Protein AF-M6GH11-F1 (afdb_monomer)

Structure (mmCIF, N/CA/C/O backbone):
data_AF-M6GH11-F1
#
_entry.id   AF-M6GH11-F1
#
loop_
_atom_site.group_PDB
_atom_site.id
_atom_site.type_symbol
_atom_site.label_atom_id
_atom_site.label_alt_id
_atom_site.label_comp_id
_atom_site.label_asym_id
_atom_site.label_entity_id
_atom_site.label_seq_id
_atom_site.pdbx_PDB_ins_code
_atom_site.Cartn_x
_atom_site.Cartn_y
_atom_site.Cartn_z
_atom_site.occupancy
_atom_site.B_iso_or_equiv
_atom_site.auth_seq_id
_atom_site.auth_comp_id
_atom_site.auth_asym_id
_atom_site.auth_atom_id
_atom_site.pdbx_PDB_model_num
ATOM 1 N N . MET A 1 1 ? -19.367 14.844 43.760 1.00 61.91 1 MET A N 1
ATOM 2 C CA . MET A 1 1 ? -18.108 14.05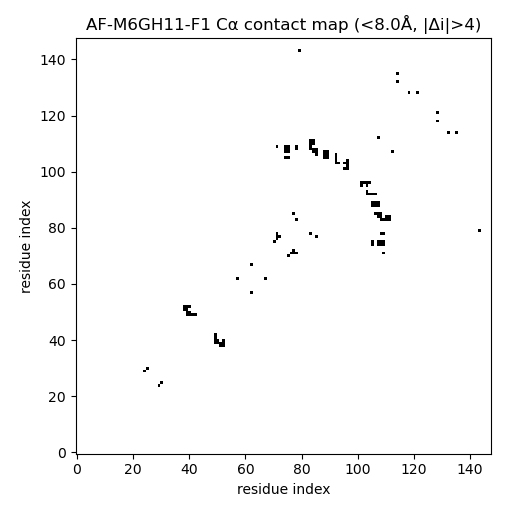0 43.793 1.00 61.91 1 MET A CA 1
ATOM 3 C C . MET A 1 1 ? -18.281 12.573 43.405 1.00 61.91 1 MET A C 1
ATOM 5 O O . MET A 1 1 ? -17.456 12.087 42.643 1.00 61.91 1 MET A O 1
ATOM 9 N N . LYS A 1 2 ? -19.330 11.855 43.856 1.00 74.31 2 LYS A N 1
ATOM 10 C CA . LYS A 1 2 ? -19.564 10.428 43.511 1.00 74.31 2 LYS A CA 1
ATOM 11 C C . LYS A 1 2 ? -19.744 10.148 42.006 1.00 74.31 2 LYS A C 1
ATOM 13 O O . LYS A 1 2 ? -19.116 9.233 41.495 1.00 74.31 2 LYS A O 1
ATOM 18 N N . GLN A 1 3 ? -20.511 10.983 41.301 1.00 75.62 3 GLN A N 1
ATOM 19 C CA . GLN A 1 3 ? -20.746 10.889 39.846 1.00 75.62 3 GLN A CA 1
ATOM 20 C C . GLN A 1 3 ? -19.437 10.908 39.029 1.00 75.62 3 GLN A C 1
ATOM 22 O O . GLN A 1 3 ? -19.212 10.051 38.184 1.00 75.62 3 GLN A O 1
ATOM 27 N N . LYS A 1 4 ? -18.514 11.829 39.354 1.00 81.50 4 LYS A N 1
ATOM 28 C CA . LYS A 1 4 ? -17.197 11.908 38.700 1.00 81.50 4 LYS A CA 1
ATOM 29 C C . LYS A 1 4 ? -16.352 10.656 38.967 1.00 81.50 4 LYS A C 1
ATOM 31 O O . LYS A 1 4 ? -15.756 10.126 38.041 1.00 81.50 4 LYS A O 1
ATOM 36 N N . LYS A 1 5 ? -16.342 10.140 40.205 1.00 80.69 5 LYS A N 1
ATOM 37 C CA . LYS A 1 5 ? -15.632 8.890 40.546 1.00 80.69 5 LYS A CA 1
ATOM 38 C C . LYS A 1 5 ? -16.179 7.684 39.776 1.00 80.69 5 LYS A C 1
ATOM 40 O O . LYS A 1 5 ? -15.387 6.869 39.322 1.00 80.69 5 LYS A O 1
ATOM 45 N N . LEU A 1 6 ? -17.500 7.599 39.605 1.00 86.38 6 LEU A N 1
ATOM 46 C CA . LEU A 1 6 ? -18.156 6.540 38.833 1.00 86.38 6 LEU A CA 1
ATOM 47 C C . LEU A 1 6 ? -17.822 6.624 37.334 1.00 86.38 6 LEU A C 1
ATOM 49 O O . LEU A 1 6 ? -17.580 5.607 36.694 1.00 86.38 6 LEU A O 1
ATOM 53 N N . PHE A 1 7 ? -17.750 7.839 36.787 1.00 90.75 7 PHE A N 1
ATOM 54 C CA . PHE A 1 7 ? -17.323 8.066 35.407 1.00 90.75 7 PHE A CA 1
ATOM 55 C C . PHE A 1 7 ? -15.868 7.629 35.181 1.00 90.75 7 PHE A C 1
ATOM 57 O O . PHE A 1 7 ? -15.588 6.877 34.251 1.00 90.75 7 PHE A O 1
ATOM 64 N N . TYR A 1 8 ? -14.946 8.016 36.070 1.00 90.31 8 TYR A N 1
ATOM 65 C CA . TYR A 1 8 ? -13.543 7.605 35.956 1.00 90.31 8 TYR A CA 1
ATOM 66 C C . TYR A 1 8 ? -13.367 6.090 36.066 1.00 90.31 8 TYR A C 1
ATOM 68 O O . TYR A 1 8 ? -12.615 5.523 35.281 1.00 90.31 8 TYR A O 1
ATOM 76 N N . THR A 1 9 ? -14.068 5.413 36.981 1.00 89.25 9 THR A N 1
ATOM 77 C CA . THR A 1 9 ? -13.979 3.948 37.091 1.00 89.25 9 THR A CA 1
ATOM 78 C C . THR A 1 9 ? -14.558 3.235 35.872 1.00 89.25 9 THR A C 1
ATOM 80 O O . THR A 1 9 ? -14.021 2.203 35.471 1.00 89.25 9 THR A O 1
ATOM 83 N N . PHE A 1 10 ? -15.601 3.785 35.246 1.00 93.38 10 PHE A N 1
ATOM 84 C CA . PHE A 1 10 ? -16.125 3.285 33.976 1.00 93.38 10 PHE A CA 1
ATOM 85 C C . PHE A 1 10 ? -15.111 3.445 32.833 1.00 93.38 10 PHE A C 1
ATOM 87 O O . PHE A 1 10 ? -14.793 2.463 32.163 1.00 93.38 10 PHE A O 1
ATOM 94 N N . CYS A 1 11 ? -14.531 4.638 32.660 1.00 92.88 11 CYS A N 1
ATOM 95 C CA . CYS A 1 11 ? -13.494 4.885 31.654 1.00 92.88 11 CYS A CA 1
ATOM 96 C C . CYS A 1 11 ? -12.278 3.970 31.841 1.00 92.88 11 CYS A C 1
ATOM 98 O O . CYS A 1 11 ? -11.754 3.438 30.867 1.00 92.88 11 CYS A O 1
ATOM 100 N N . LEU A 1 12 ? -11.858 3.743 33.089 1.00 93.50 12 LEU A N 1
ATOM 101 C CA . LEU A 1 12 ? -10.710 2.892 33.402 1.00 93.50 12 LEU A CA 1
ATOM 102 C C . LEU A 1 12 ? -10.982 1.421 33.059 1.00 93.50 12 LEU A C 1
ATOM 104 O O . LEU A 1 12 ? -10.124 0.758 32.485 1.00 93.50 12 LEU A O 1
ATOM 108 N N . LYS A 1 13 ? -12.194 0.923 33.342 1.00 92.88 13 LYS A N 1
ATOM 109 C CA . LYS A 1 13 ? -12.625 -0.426 32.941 1.00 92.88 13 LYS A CA 1
ATOM 110 C C . LYS A 1 13 ? -12.701 -0.576 31.424 1.00 92.88 13 LYS A C 1
ATOM 112 O O . LYS A 1 13 ? -12.244 -1.586 30.902 1.00 92.88 13 LYS A O 1
ATOM 117 N N . PHE A 1 14 ? -13.236 0.421 30.722 1.00 94.31 14 PHE A N 1
ATOM 118 C CA . PHE A 1 14 ? -13.302 0.406 29.261 1.00 94.31 14 PHE A CA 1
ATOM 119 C C . PHE A 1 14 ? -11.903 0.384 28.632 1.00 94.31 14 PHE A C 1
ATOM 121 O O . PHE A 1 14 ? -11.638 -0.422 27.745 1.00 94.31 14 PHE A O 1
ATOM 128 N N . LEU A 1 15 ? -10.984 1.207 29.146 1.00 94.12 15 LEU A N 1
ATOM 129 C CA . LEU A 1 15 ? -9.591 1.239 28.700 1.00 94.12 15 LEU A CA 1
ATOM 130 C C . LEU A 1 15 ? -8.882 -0.100 28.949 1.00 94.12 15 LEU A C 1
ATOM 132 O O . LEU A 1 15 ? -8.119 -0.561 28.105 1.00 94.12 15 LEU A O 1
ATOM 136 N N . LEU A 1 16 ? -9.175 -0.751 30.078 1.00 94.19 16 LEU A N 1
ATOM 137 C CA . LEU A 1 16 ? -8.619 -2.059 30.418 1.00 94.19 16 LEU A CA 1
ATOM 138 C C . LEU A 1 16 ? -9.156 -3.164 29.496 1.00 94.19 16 LEU A C 1
ATOM 140 O O . LEU A 1 16 ? -8.374 -3.966 28.998 1.00 94.19 16 LEU A O 1
ATOM 144 N N . ILE A 1 17 ? -10.460 -3.165 29.196 1.00 93.81 17 ILE A N 1
ATOM 145 C CA . ILE A 1 17 ? -11.072 -4.083 28.219 1.00 93.81 17 ILE A CA 1
ATOM 146 C C . ILE A 1 17 ? -10.474 -3.869 26.824 1.00 93.81 17 ILE A C 1
ATOM 148 O O . ILE A 1 17 ? -10.129 -4.838 26.151 1.00 93.81 17 ILE A O 1
ATOM 152 N N . PHE A 1 18 ? -10.303 -2.614 26.403 1.00 92.31 18 PHE A N 1
ATOM 153 C CA . PHE A 1 18 ? -9.661 -2.278 25.134 1.00 92.31 18 PHE A CA 1
ATOM 154 C C . PHE A 1 18 ? -8.224 -2.809 25.073 1.00 92.31 18 PHE A C 1
ATOM 156 O O . PHE A 1 18 ? -7.853 -3.460 24.099 1.00 92.31 18 PHE A O 1
ATOM 163 N N . PHE A 1 19 ? -7.434 -2.601 26.130 1.00 93.12 19 PHE A N 1
ATOM 164 C CA . PHE A 1 19 ? -6.055 -3.082 26.201 1.00 93.12 19 PHE A CA 1
ATOM 165 C C . PHE A 1 19 ? -5.974 -4.614 26.141 1.00 93.12 19 PHE A C 1
ATOM 167 O O . PHE A 1 19 ? -5.182 -5.156 25.375 1.00 93.12 19 PHE A O 1
ATOM 174 N N . VAL A 1 20 ? -6.845 -5.320 26.871 1.00 93.25 20 VAL A N 1
ATOM 175 C CA . VAL A 1 20 ? -6.957 -6.787 26.792 1.00 93.25 20 VAL A CA 1
ATOM 176 C C . VAL A 1 20 ? -7.335 -7.234 25.376 1.00 93.25 20 VAL A C 1
ATOM 178 O O . VAL A 1 20 ? -6.737 -8.173 24.858 1.00 93.25 20 VAL A O 1
ATOM 181 N N . GLY A 1 21 ? -8.262 -6.535 24.717 1.00 90.06 21 GLY A N 1
ATOM 182 C CA . GLY A 1 21 ? -8.629 -6.798 23.324 1.00 90.06 21 GLY A CA 1
ATOM 183 C C . GLY A 1 21 ? -7.455 -6.647 22.352 1.00 90.06 21 GLY A C 1
ATOM 184 O O . GLY A 1 21 ? -7.278 -7.495 21.481 1.00 90.06 21 GLY A O 1
ATOM 185 N N . VAL A 1 22 ? -6.612 -5.624 22.533 1.00 85.50 22 VAL A N 1
ATOM 186 C CA . VAL A 1 22 ? -5.385 -5.427 21.739 1.00 85.50 22 VAL A CA 1
ATOM 187 C C . VAL A 1 22 ? -4.386 -6.568 21.964 1.00 85.50 22 VAL A C 1
ATOM 189 O O . VAL A 1 22 ? -3.830 -7.083 20.999 1.00 85.50 22 VAL A O 1
ATOM 192 N N . LEU A 1 23 ? -4.190 -7.016 23.208 1.00 86.56 23 LEU A N 1
ATOM 193 C CA . LEU A 1 23 ? -3.285 -8.132 23.514 1.00 86.56 23 LEU A CA 1
ATOM 194 C C . LEU A 1 23 ? -3.768 -9.462 22.919 1.00 86.56 23 LEU A C 1
ATOM 196 O O . LEU A 1 23 ? -2.969 -10.215 22.364 1.00 86.56 23 LEU A O 1
ATOM 200 N N . ILE A 1 24 ? -5.075 -9.734 22.999 1.00 85.62 24 ILE A N 1
ATOM 201 C CA 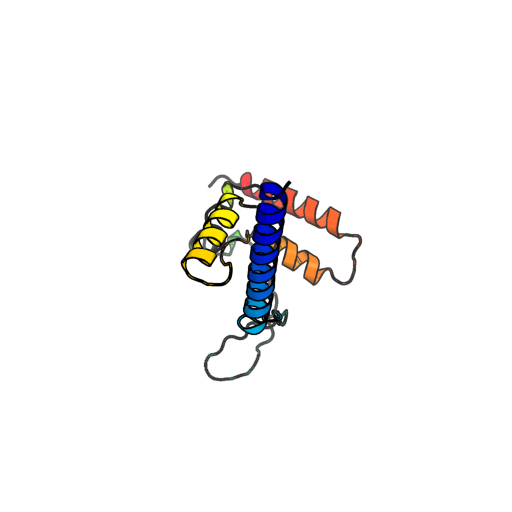. ILE A 1 24 ? -5.700 -10.900 22.362 1.00 85.62 24 ILE A CA 1
ATOM 202 C C . ILE A 1 24 ? -5.528 -10.805 20.843 1.00 85.62 24 ILE A C 1
ATOM 204 O O . ILE A 1 24 ? -5.124 -11.774 20.208 1.00 85.62 24 ILE A O 1
ATOM 208 N N . TYR A 1 25 ? -5.770 -9.636 20.250 1.00 82.31 25 TYR A N 1
ATOM 209 C CA . TYR A 1 25 ? -5.566 -9.432 18.820 1.00 82.31 25 TYR A CA 1
ATOM 210 C C . TYR A 1 25 ? -4.123 -9.744 18.398 1.00 82.31 25 TYR A C 1
ATOM 212 O O . TYR A 1 25 ? -3.929 -10.499 17.452 1.00 82.31 25 TYR A O 1
ATOM 220 N N . GLU A 1 26 ? -3.115 -9.261 19.126 1.00 76.50 26 GLU A N 1
ATOM 221 C CA . GLU A 1 26 ? -1.704 -9.567 18.841 1.00 76.50 26 GLU A CA 1
ATOM 222 C C . GLU A 1 26 ? -1.360 -11.062 19.006 1.00 76.50 26 GLU A C 1
ATOM 224 O O . GLU A 1 26 ? -0.543 -11.592 18.253 1.00 76.50 26 GLU A O 1
ATOM 229 N N . GLN A 1 27 ? -1.993 -11.779 19.945 1.00 73.50 27 GLN A N 1
ATOM 230 C CA . GLN A 1 27 ? -1.789 -13.226 20.128 1.00 73.50 27 GLN A CA 1
ATOM 231 C C . GLN A 1 27 ? -2.453 -14.087 19.045 1.00 73.50 27 GLN A C 1
ATOM 233 O O . GLN A 1 27 ? -1.868 -15.081 18.616 1.00 73.50 27 GLN A O 1
ATOM 238 N N . PHE A 1 28 ? -3.666 -13.735 18.610 1.00 71.94 28 PHE A N 1
ATOM 239 C CA . PHE A 1 28 ? -4.432 -14.503 17.617 1.00 71.94 28 PHE A CA 1
ATOM 240 C C . PHE A 1 28 ? -4.130 -14.091 16.173 1.00 71.94 28 PHE A C 1
ATOM 242 O O . PHE A 1 28 ? -4.224 -14.907 15.255 1.00 71.94 28 PHE A O 1
ATOM 249 N N . PHE A 1 29 ? -3.714 -12.844 15.968 1.00 66.69 29 PHE A N 1
ATOM 250 C CA . PHE A 1 29 ? -3.218 -12.311 14.706 1.00 66.69 29 PHE A CA 1
ATOM 251 C C . PHE A 1 29 ? -1.754 -11.903 14.872 1.00 66.69 29 PHE A C 1
ATOM 253 O O . PHE A 1 29 ? -1.437 -10.726 14.678 1.00 66.69 29 PHE A O 1
ATOM 260 N N . PRO A 1 30 ? -0.843 -12.847 15.198 1.00 57.47 30 PRO A N 1
ATOM 261 C CA . PRO A 1 30 ? 0.571 -12.530 15.288 1.00 57.47 30 PRO A CA 1
ATOM 262 C C . PRO A 1 30 ? 0.952 -11.884 13.969 1.00 57.47 30 PRO A C 1
ATOM 264 O O . PRO A 1 30 ? 0.723 -12.470 12.901 1.00 57.47 30 PRO A O 1
ATOM 267 N N . GLY A 1 31 ? 1.443 -10.644 14.036 1.00 52.53 31 GLY A N 1
ATOM 268 C CA . GLY A 1 31 ? 1.852 -9.896 12.864 1.00 52.53 31 GLY A CA 1
ATOM 269 C C . GLY A 1 31 ? 2.777 -10.787 12.058 1.00 52.53 31 GLY A C 1
ATOM 270 O O . GLY A 1 31 ? 3.926 -10.994 12.446 1.00 52.53 31 GLY A O 1
ATOM 271 N N . LYS A 1 32 ? 2.263 -11.388 10.972 1.00 45.59 32 LYS A N 1
ATOM 272 C CA . LYS A 1 32 ? 3.084 -12.197 10.078 1.00 45.59 32 LYS A CA 1
ATOM 273 C C . LYS A 1 32 ? 4.198 -11.255 9.667 1.00 45.59 32 LYS A C 1
ATOM 275 O O . LYS A 1 32 ? 3.923 -10.304 8.928 1.00 45.59 32 LYS A O 1
ATOM 280 N N . LYS A 1 33 ? 5.416 -11.482 10.183 1.00 41.28 33 LYS A N 1
ATOM 281 C CA . LYS A 1 33 ? 6.622 -10.874 9.634 1.00 41.28 33 LYS A CA 1
ATOM 282 C C . LYS A 1 33 ? 6.492 -11.157 8.159 1.00 41.28 33 LYS A C 1
ATOM 284 O O . LYS A 1 33 ? 6.452 -12.322 7.760 1.00 41.28 33 LYS A O 1
ATOM 289 N N . ILE A 1 34 ? 6.263 -10.109 7.378 1.00 40.16 34 ILE A N 1
ATOM 290 C CA . ILE A 1 34 ? 6.231 -10.272 5.944 1.00 40.16 34 ILE A CA 1
ATOM 291 C C . ILE A 1 34 ? 7.677 -10.623 5.636 1.00 40.16 34 ILE A C 1
ATOM 293 O O . ILE A 1 34 ? 8.541 -9.750 5.604 1.00 40.16 34 ILE A O 1
ATOM 297 N N . LEU A 1 35 ? 7.953 -11.919 5.513 1.00 36.59 35 LEU A N 1
ATOM 298 C CA . LEU A 1 35 ? 9.125 -12.416 4.830 1.00 36.59 35 LEU A CA 1
ATOM 299 C C . LEU A 1 35 ? 8.885 -12.032 3.372 1.00 36.59 35 LEU A C 1
ATOM 301 O O . LEU A 1 35 ? 8.492 -12.856 2.554 1.00 36.59 35 LEU A O 1
ATOM 305 N N . ILE A 1 36 ? 9.019 -10.739 3.058 1.00 42.22 36 ILE A N 1
ATOM 306 C CA . ILE A 1 36 ? 9.292 -10.329 1.692 1.00 42.22 36 ILE A CA 1
ATOM 307 C C . ILE A 1 36 ? 10.709 -10.840 1.492 1.00 42.22 36 ILE A C 1
ATOM 309 O O . ILE A 1 36 ? 11.682 -10.161 1.816 1.00 42.22 36 ILE A O 1
ATOM 313 N N . GLN A 1 37 ? 10.806 -12.106 1.096 1.00 42.97 37 GLN A N 1
ATOM 314 C CA . GLN A 1 37 ? 12.000 -12.636 0.486 1.00 42.97 37 GLN A CA 1
ATOM 315 C C . GLN A 1 37 ? 12.061 -11.946 -0.863 1.00 42.97 37 GLN A C 1
ATOM 317 O O . GLN A 1 37 ? 11.397 -12.330 -1.824 1.00 42.97 37 GLN A O 1
ATOM 322 N N . GLN A 1 38 ? 12.732 -10.804 -0.832 1.00 51.44 38 GLN A N 1
ATOM 323 C CA . GLN A 1 38 ? 12.926 -9.947 -1.978 1.00 51.44 38 GLN A CA 1
ATOM 324 C C . GLN A 1 38 ? 13.693 -10.791 -2.997 1.00 51.44 38 GLN A C 1
ATOM 326 O O . GLN A 1 38 ? 14.584 -11.554 -2.622 1.00 51.44 38 GLN A O 1
ATOM 331 N N . ASP A 1 39 ? 13.249 -10.726 -4.248 1.00 42.53 39 ASP A N 1
ATOM 332 C CA . ASP A 1 39 ? 13.924 -11.287 -5.425 1.00 42.53 39 ASP A CA 1
ATOM 333 C C . ASP A 1 39 ? 13.612 -12.750 -5.801 1.00 42.53 39 ASP A C 1
ATOM 335 O O . ASP A 1 39 ? 14.262 -13.298 -6.689 1.00 42.53 39 ASP A O 1
ATOM 339 N N . ARG A 1 40 ? 12.593 -13.407 -5.218 1.00 36.03 40 ARG A N 1
ATOM 340 C CA . ARG A 1 40 ? 12.103 -14.703 -5.745 1.00 36.03 40 ARG A CA 1
ATOM 341 C C . ARG A 1 40 ? 10.582 -14.748 -5.881 1.00 36.03 40 ARG A C 1
ATOM 343 O O . ARG A 1 40 ? 9.870 -14.842 -4.882 1.00 36.03 40 ARG A O 1
ATOM 350 N N . LEU A 1 41 ? 10.083 -14.762 -7.121 1.00 40.91 41 LEU A N 1
ATOM 351 C CA . LEU A 1 41 ? 8.731 -15.246 -7.415 1.00 40.91 41 LEU A CA 1
ATOM 352 C C . LEU A 1 41 ? 8.699 -16.735 -7.059 1.00 40.91 41 LEU A C 1
ATOM 354 O O . LEU A 1 41 ? 9.245 -17.575 -7.770 1.00 40.91 41 LEU A O 1
ATOM 358 N N . ILE A 1 42 ? 8.072 -17.073 -5.935 1.00 41.31 42 ILE A N 1
ATOM 359 C CA . ILE A 1 42 ? 7.708 -18.456 -5.637 1.00 41.31 42 ILE A CA 1
ATOM 360 C C . ILE A 1 42 ? 6.461 -18.760 -6.476 1.00 41.31 42 ILE A C 1
ATOM 362 O O . ILE A 1 42 ? 5.336 -18.698 -5.984 1.00 41.31 42 ILE A O 1
ATOM 366 N N . TYR A 1 43 ? 6.652 -19.031 -7.768 1.00 41.38 43 TYR A N 1
ATOM 367 C CA . TYR A 1 43 ? 5.644 -19.736 -8.553 1.00 41.38 43 TYR A CA 1
ATOM 368 C C . TYR A 1 43 ? 5.680 -21.193 -8.083 1.00 41.38 43 TYR A C 1
ATOM 370 O O . TYR A 1 43 ? 6.694 -21.869 -8.233 1.00 41.38 43 TYR A O 1
ATOM 378 N N . LEU A 1 44 ? 4.603 -21.668 -7.457 1.00 48.03 44 LEU A N 1
ATOM 379 C CA . LEU A 1 44 ? 4.424 -23.085 -7.139 1.00 48.03 44 LEU A CA 1
ATOM 380 C C . LEU A 1 44 ? 3.536 -23.732 -8.210 1.00 48.03 44 LEU A C 1
ATOM 382 O O . LEU A 1 44 ? 2.321 -23.778 -8.030 1.00 48.03 44 LEU A O 1
ATOM 386 N N . PRO A 1 45 ? 4.117 -24.314 -9.268 1.00 43.22 45 PRO A N 1
ATOM 387 C CA . PRO A 1 45 ? 3.611 -25.545 -9.830 1.00 43.22 45 PRO A CA 1
ATOM 388 C C . PRO A 1 45 ? 4.579 -26.656 -9.412 1.00 43.22 45 PRO A C 1
ATOM 390 O O . PRO A 1 45 ? 5.636 -26.833 -10.006 1.00 43.22 45 PRO A O 1
ATOM 393 N N . ASP A 1 46 ? 4.214 -27.356 -8.336 1.00 54.16 46 ASP A N 1
ATOM 394 C CA . ASP A 1 46 ? 4.686 -28.697 -7.943 1.00 54.16 46 ASP A CA 1
ATOM 395 C C . ASP A 1 46 ? 6.179 -28.891 -7.572 1.00 54.16 46 ASP A C 1
ATOM 397 O O . ASP A 1 46 ? 6.516 -29.713 -6.721 1.00 54.16 46 ASP A O 1
ATOM 401 N N . GLN A 1 47 ? 7.106 -28.085 -8.087 1.00 52.78 47 GLN A N 1
ATOM 402 C CA . GLN A 1 47 ? 8.534 -28.201 -7.800 1.00 52.78 47 GLN A CA 1
ATOM 403 C C . GLN A 1 47 ? 9.027 -26.953 -7.076 1.00 52.78 47 GLN A C 1
ATOM 405 O O . GLN A 1 47 ? 9.084 -25.867 -7.640 1.00 52.78 47 GLN A O 1
ATOM 410 N N . LYS A 1 48 ? 9.421 -27.116 -5.806 1.00 51.72 48 LYS A N 1
ATOM 411 C CA . LYS A 1 48 ? 10.021 -26.094 -4.923 1.00 51.72 48 LYS A CA 1
ATOM 412 C C . LYS A 1 48 ? 11.400 -25.597 -5.410 1.00 51.72 48 LYS A C 1
ATOM 414 O O . LYS A 1 48 ? 12.331 -25.471 -4.618 1.00 51.72 48 LYS A O 1
ATOM 419 N N . LYS A 1 49 ? 11.576 -25.355 -6.707 1.00 54.22 49 LYS A N 1
ATOM 420 C CA . LYS A 1 49 ? 12.782 -24.777 -7.292 1.00 54.22 49 LYS A CA 1
ATOM 421 C C . LYS A 1 49 ? 12.507 -23.309 -7.570 1.00 54.22 49 LYS A C 1
ATOM 423 O O . LYS A 1 49 ? 11.641 -22.967 -8.363 1.00 54.22 49 LYS A O 1
ATOM 428 N N . SER A 1 50 ? 13.236 -22.437 -6.885 1.00 53.88 50 SER A N 1
ATOM 429 C CA . SER A 1 50 ? 13.208 -21.015 -7.200 1.00 53.88 50 SER A CA 1
ATOM 430 C C . SER A 1 50 ? 13.974 -20.769 -8.495 1.00 53.88 50 SER A C 1
ATOM 432 O O . SER A 1 50 ? 15.162 -21.086 -8.551 1.00 53.88 50 SER A O 1
ATOM 434 N N . VAL A 1 51 ? 13.314 -20.195 -9.495 1.00 57.59 51 VAL A N 1
ATOM 435 C CA . VAL A 1 51 ? 13.962 -19.692 -10.711 1.00 57.59 51 VAL A CA 1
ATOM 436 C C . VAL A 1 51 ? 14.532 -18.301 -10.399 1.00 57.59 51 VAL A C 1
ATOM 438 O O . VAL A 1 51 ? 13.839 -17.511 -9.748 1.00 57.59 51 VAL A O 1
ATOM 441 N N . PRO A 1 52 ? 15.788 -17.997 -10.772 1.00 56.12 52 PRO A N 1
ATOM 442 C CA . PRO A 1 52 ? 16.300 -16.637 -10.679 1.00 56.12 52 PRO A CA 1
ATOM 443 C C . PRO A 1 52 ? 15.468 -15.718 -11.580 1.00 56.12 52 PRO A C 1
ATOM 445 O O . PRO A 1 52 ? 15.221 -16.033 -12.740 1.00 56.12 52 PRO A O 1
ATOM 448 N N . LEU A 1 53 ? 15.010 -14.597 -11.029 1.00 58.56 53 LEU A N 1
ATOM 449 C CA . LEU A 1 53 ? 14.385 -13.541 -11.816 1.00 58.56 53 LEU A CA 1
ATOM 450 C C . LEU A 1 53 ? 15.481 -12.747 -12.513 1.00 58.56 53 LEU A C 1
ATOM 452 O O . LEU A 1 53 ? 16.156 -11.937 -11.881 1.00 58.56 53 LEU A O 1
ATOM 456 N N . GLU A 1 54 ? 15.659 -12.989 -13.805 1.00 63.16 54 GLU A N 1
ATOM 457 C CA . GLU A 1 54 ? 16.418 -12.075 -14.647 1.00 63.16 54 GLU A CA 1
ATOM 458 C C . GLU A 1 54 ? 15.553 -10.835 -14.898 1.00 63.16 54 GLU A C 1
ATOM 460 O O . GLU A 1 54 ? 14.418 -10.923 -15.366 1.00 63.16 54 GLU A O 1
ATOM 465 N N . LEU A 1 55 ? 16.059 -9.673 -14.482 1.00 67.69 55 LEU A N 1
ATOM 466 C CA . LEU A 1 55 ? 15.401 -8.389 -14.697 1.00 67.69 55 LEU A CA 1
ATOM 467 C C . LEU A 1 55 ? 15.712 -7.918 -16.114 1.00 67.69 55 LEU A C 1
ATOM 469 O O . LEU A 1 55 ? 16.803 -7.412 -16.374 1.00 67.69 55 LEU A O 1
ATOM 473 N N . GLU A 1 56 ? 14.739 -8.055 -17.005 1.00 77.44 56 GLU A N 1
ATOM 474 C CA . GLU A 1 56 ? 14.781 -7.461 -18.335 1.00 77.44 56 GLU A CA 1
ATOM 475 C C . GLU A 1 56 ? 13.962 -6.166 -18.347 1.00 77.44 56 GLU A C 1
ATOM 477 O O . GLU A 1 56 ? 12.796 -6.135 -17.946 1.00 77.44 56 GLU A O 1
ATOM 482 N N . TRP A 1 57 ? 14.596 -5.072 -18.768 1.00 81.00 57 TRP A N 1
ATOM 483 C CA . TRP A 1 57 ? 13.914 -3.797 -18.954 1.00 81.00 57 TRP A CA 1
ATOM 484 C C . TRP A 1 57 ? 13.319 -3.755 -20.355 1.00 81.00 57 TRP A C 1
ATOM 486 O O . TRP A 1 57 ? 14.061 -3.733 -21.332 1.00 81.00 57 TRP A O 1
ATOM 496 N N . VAL A 1 58 ? 11.995 -3.689 -20.430 1.00 86.56 58 VAL A N 1
ATOM 497 C CA . VAL A 1 58 ? 11.244 -3.522 -21.679 1.00 86.56 58 VAL A CA 1
ATOM 498 C C . VAL A 1 58 ? 10.636 -2.126 -21.750 1.00 86.56 58 VAL A C 1
ATOM 500 O O . VAL A 1 58 ? 10.340 -1.503 -20.721 1.00 86.56 58 VAL A O 1
ATOM 503 N N . LEU A 1 59 ? 10.457 -1.610 -22.962 1.00 86.38 59 LEU A N 1
ATOM 504 C CA . LEU A 1 59 ? 9.766 -0.341 -23.164 1.00 86.38 59 LEU A CA 1
ATOM 505 C C . LEU A 1 59 ? 8.273 -0.5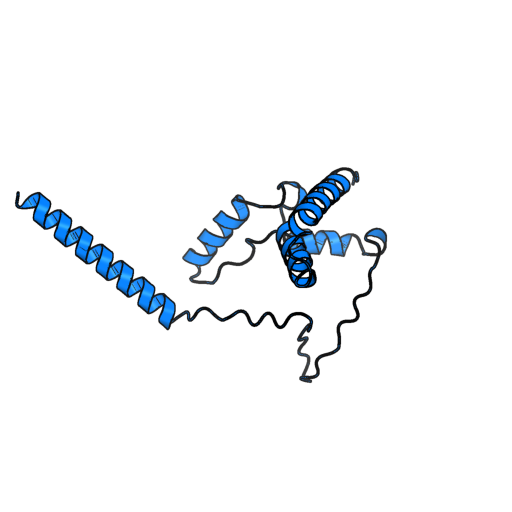18 -22.877 1.00 86.38 59 LEU A C 1
ATOM 507 O O . LEU A 1 59 ? 7.678 -1.542 -23.195 1.00 86.38 59 LEU A O 1
ATOM 511 N N . LEU A 1 60 ? 7.629 0.516 -22.329 1.00 86.62 60 LEU A N 1
ATOM 512 C CA . LEU A 1 60 ? 6.185 0.468 -22.063 1.00 86.62 60 LEU A CA 1
ATOM 513 C C . LEU A 1 60 ? 5.370 0.220 -23.347 1.00 86.62 60 LEU A C 1
ATOM 515 O O . LEU A 1 60 ? 4.330 -0.419 -23.287 1.00 86.62 60 LEU A O 1
ATOM 519 N N . SER A 1 61 ? 5.871 0.682 -24.498 1.00 90.62 61 SER A N 1
ATOM 520 C CA . SER A 1 61 ? 5.276 0.458 -25.823 1.00 90.62 61 SER A CA 1
ATOM 521 C C . SER A 1 61 ? 5.357 -0.989 -26.315 1.00 90.62 61 SER A C 1
ATOM 523 O O . SER A 1 61 ? 4.666 -1.339 -27.264 1.00 90.62 61 SER A O 1
ATOM 525 N N . GLU A 1 62 ? 6.221 -1.814 -25.721 1.00 92.44 62 GLU A N 1
ATOM 526 C CA . GLU A 1 62 ? 6.341 -3.243 -26.040 1.00 92.44 62 GLU A CA 1
ATOM 527 C C . GLU A 1 62 ? 5.354 -4.087 -25.221 1.00 92.44 62 GLU A C 1
ATOM 529 O O . GLU A 1 62 ? 5.147 -5.263 -25.516 1.00 92.44 62 GLU A O 1
ATOM 534 N N . ILE A 1 63 ? 4.726 -3.495 -24.198 1.00 91.06 63 ILE A N 1
ATOM 535 C CA . ILE A 1 63 ? 3.731 -4.158 -23.359 1.00 91.06 63 ILE A CA 1
ATOM 536 C C . ILE A 1 63 ? 2.349 -3.990 -24.008 1.00 91.06 63 ILE A C 1
ATOM 538 O O . ILE A 1 63 ? 1.956 -2.856 -24.287 1.00 91.06 63 ILE A O 1
ATOM 542 N N . PRO A 1 64 ? 1.579 -5.080 -24.202 1.00 95.62 64 PRO A N 1
ATOM 543 C CA . PRO A 1 64 ? 0.205 -4.991 -24.686 1.00 95.62 64 PRO A CA 1
ATOM 544 C C . PRO A 1 64 ? -0.636 -4.029 -23.839 1.00 95.62 64 PRO A C 1
ATOM 546 O O . PRO A 1 64 ? -0.611 -4.082 -22.604 1.00 95.62 64 PRO A O 1
ATOM 549 N N . GLU A 1 65 ? -1.403 -3.160 -24.492 1.00 92.44 65 GLU A N 1
ATOM 550 C CA . GLU A 1 65 ? -2.181 -2.120 -23.815 1.00 92.44 65 GLU A CA 1
ATOM 551 C C . GLU A 1 65 ? -3.205 -2.718 -22.838 1.00 92.44 65 GLU A C 1
ATOM 553 O O . GLU A 1 65 ? -3.403 -2.205 -21.733 1.00 92.44 65 GLU A O 1
ATOM 558 N N . GLU A 1 66 ? -3.780 -3.874 -23.175 1.00 94.44 66 GLU A N 1
ATOM 559 C CA . GLU A 1 66 ? -4.723 -4.591 -22.320 1.00 94.44 66 GLU A CA 1
ATOM 560 C C . GLU A 1 66 ? -4.090 -5.004 -20.989 1.00 94.44 66 GLU A C 1
A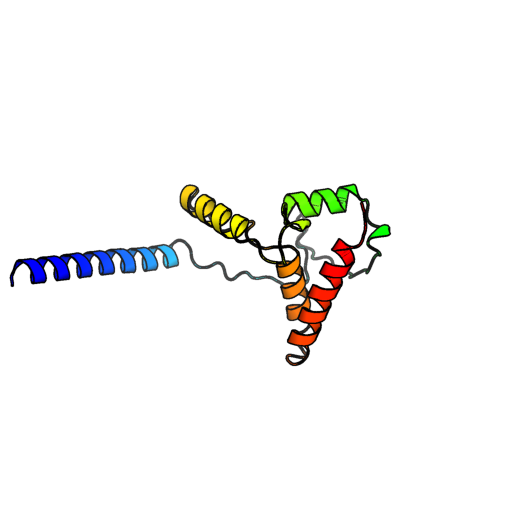TOM 562 O O . GLU A 1 66 ? -4.764 -5.031 -19.957 1.00 94.44 66 GLU A O 1
ATOM 567 N N . TRP A 1 67 ? -2.790 -5.307 -20.984 1.00 93.94 67 TRP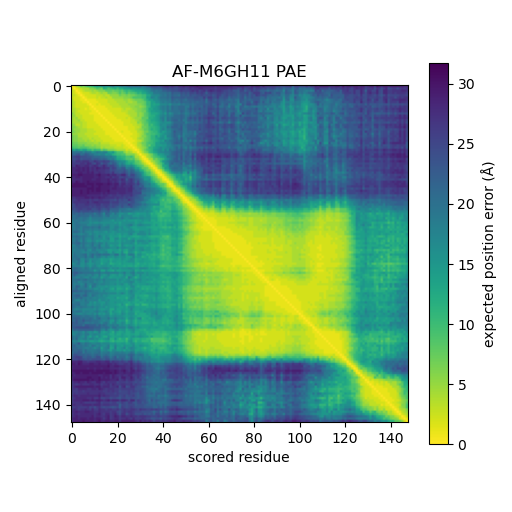 A N 1
ATOM 568 C CA . TRP A 1 67 ? -2.073 -5.700 -19.772 1.00 93.94 67 TRP A CA 1
ATOM 569 C C . TRP A 1 67 ? -1.832 -4.499 -18.868 1.00 93.94 67 TRP A C 1
ATOM 571 O O . TRP A 1 67 ? -1.989 -4.610 -17.649 1.00 93.94 67 TRP A O 1
ATOM 581 N N . ILE A 1 68 ? -1.506 -3.344 -19.453 1.00 92.06 68 ILE A N 1
ATOM 582 C CA . ILE A 1 68 ? -1.387 -2.079 -18.723 1.00 92.06 68 ILE A CA 1
ATOM 583 C C . ILE A 1 68 ? -2.740 -1.740 -18.095 1.00 92.06 68 ILE A C 1
ATOM 585 O O . ILE A 1 68 ? -2.822 -1.519 -16.884 1.00 92.06 68 ILE A O 1
ATOM 589 N N . PHE A 1 69 ? -3.811 -1.781 -18.890 1.00 92.50 69 PHE A N 1
ATOM 590 C CA . PHE A 1 69 ? -5.168 -1.505 -18.430 1.00 92.50 69 PHE A CA 1
ATOM 591 C C . PHE A 1 69 ? -5.596 -2.447 -17.299 1.00 92.50 69 PHE A C 1
ATOM 593 O O . PHE A 1 69 ? -6.041 -1.987 -16.247 1.00 92.50 69 PHE A O 1
ATOM 600 N N . TYR A 1 70 ? -5.425 -3.760 -17.474 1.00 95.06 70 TYR A N 1
ATOM 601 C CA . TYR A 1 70 ? -5.790 -4.747 -16.460 1.00 95.06 70 TYR A CA 1
ATOM 602 C C . TYR A 1 70 ? -4.996 -4.550 -15.166 1.00 95.06 70 TYR A C 1
ATOM 604 O O . TYR A 1 70 ? -5.572 -4.562 -14.078 1.00 95.06 70 TYR A O 1
ATOM 612 N N . THR A 1 71 ? -3.691 -4.295 -15.277 1.00 92.56 71 THR A N 1
ATOM 613 C CA . THR A 1 71 ? -2.824 -4.041 -14.120 1.00 92.56 71 THR A CA 1
ATOM 614 C C . THR A 1 71 ? -3.289 -2.813 -13.348 1.00 92.56 71 THR A C 1
ATOM 616 O O . THR A 1 71 ? -3.472 -2.891 -12.135 1.00 92.56 71 THR A O 1
ATOM 619 N N . VAL A 1 72 ? -3.547 -1.697 -14.039 1.00 92.88 72 VAL A N 1
ATOM 620 C CA . VAL A 1 72 ? -4.074 -0.480 -13.409 1.00 92.88 72 VAL A CA 1
ATOM 621 C C . VAL A 1 72 ? -5.421 -0.764 -12.746 1.00 92.88 72 VAL A C 1
ATOM 623 O O . VAL A 1 72 ? -5.613 -0.414 -11.590 1.00 92.88 72 VAL A O 1
ATOM 626 N N . GLN A 1 73 ? -6.338 -1.462 -13.411 1.00 92.19 73 GLN A N 1
ATOM 627 C CA . GLN A 1 73 ? -7.667 -1.737 -12.858 1.00 92.19 73 GLN A CA 1
ATOM 628 C C . GLN A 1 73 ? -7.652 -2.635 -11.616 1.00 92.19 73 GLN A C 1
ATOM 630 O O . GLN A 1 73 ? -8.478 -2.440 -10.720 1.00 92.19 73 GLN A O 1
ATOM 635 N N . VAL A 1 74 ? -6.743 -3.612 -11.559 1.00 91.19 74 VAL A N 1
ATOM 636 C CA . VAL A 1 74 ? -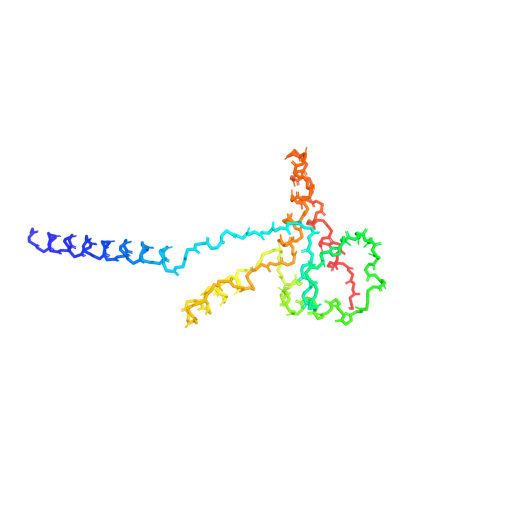6.641 -4.568 -10.448 1.00 91.19 74 VAL A CA 1
ATOM 637 C C . VAL A 1 74 ? -5.854 -3.996 -9.271 1.00 91.19 74 VAL A C 1
ATOM 639 O O . VAL A 1 74 ? -6.288 -4.141 -8.128 1.00 91.19 74 VAL A O 1
ATOM 642 N N . GLU A 1 75 ? -4.717 -3.352 -9.531 1.00 90.31 75 GLU A N 1
ATOM 643 C CA . GLU A 1 75 ? -3.817 -2.875 -8.475 1.00 90.31 75 GLU A CA 1
ATOM 644 C C . GLU A 1 75 ? -4.168 -1.467 -7.988 1.00 90.31 75 GLU A C 1
ATOM 646 O O . GLU A 1 75 ? -4.019 -1.170 -6.803 1.00 90.31 75 GLU A O 1
ATOM 651 N N . ASP A 1 76 ? -4.620 -0.586 -8.883 1.00 93.50 76 ASP A N 1
ATOM 652 C CA . ASP A 1 76 ? -4.790 0.836 -8.593 1.00 93.50 76 ASP A CA 1
ATOM 653 C C . ASP A 1 76 ? -5.812 1.502 -9.530 1.00 93.50 76 ASP A C 1
ATOM 655 O O . ASP A 1 76 ? -5.486 2.326 -10.387 1.00 93.50 76 ASP A O 1
ATOM 659 N N . LYS A 1 77 ? -7.093 1.146 -9.366 1.00 91.44 77 LYS A N 1
ATOM 660 C CA . LYS A 1 77 ? -8.210 1.595 -10.225 1.00 91.44 77 LYS A CA 1
ATOM 661 C C . LYS A 1 77 ? -8.288 3.118 -10.410 1.00 91.44 77 LYS A C 1
ATOM 663 O O . LYS A 1 77 ? -8.891 3.614 -11.358 1.00 91.44 77 LYS A O 1
ATOM 668 N N . ARG A 1 78 ? -7.735 3.885 -9.469 1.00 90.06 78 ARG A N 1
ATOM 669 C CA . ARG A 1 78 ? -7.762 5.350 -9.467 1.00 90.06 78 ARG A CA 1
ATOM 670 C C . ARG A 1 78 ? -6.419 5.980 -9.816 1.00 90.06 78 ARG A C 1
ATOM 672 O O . ARG A 1 78 ? -6.286 7.192 -9.630 1.00 90.06 78 ARG A O 1
ATOM 679 N N . PHE A 1 79 ? -5.484 5.216 -10.375 1.00 91.88 79 PHE A N 1
ATOM 680 C CA . PHE A 1 79 ? -4.113 5.627 -10.678 1.00 91.88 79 PHE A CA 1
ATOM 681 C C . PHE A 1 79 ? -3.982 7.016 -11.321 1.00 91.88 79 PHE A C 1
ATOM 683 O O . PHE A 1 79 ? -3.150 7.825 -10.893 1.00 91.88 79 PHE A O 1
ATOM 690 N N . TYR A 1 80 ? -4.823 7.303 -12.320 1.00 90.50 80 TYR A N 1
ATOM 691 C CA . TYR A 1 80 ? -4.820 8.564 -13.074 1.00 90.50 80 TYR A CA 1
ATOM 692 C C . TYR A 1 80 ? -5.516 9.729 -12.355 1.00 90.50 80 TYR A C 1
ATOM 694 O O . TYR A 1 80 ? -5.352 10.880 -12.735 1.00 90.50 80 TYR A O 1
ATOM 702 N N . SER A 1 81 ? -6.293 9.452 -11.307 1.00 90.38 81 SER A N 1
ATOM 703 C CA . SER A 1 81 ? -7.028 10.475 -10.548 1.00 90.38 81 SER A CA 1
ATOM 704 C C . SER A 1 81 ? -6.287 10.958 -9.302 1.00 90.38 81 SER A C 1
ATOM 706 O O . SER A 1 81 ? -6.560 12.049 -8.801 1.00 90.38 81 SER A O 1
ATOM 708 N N . HIS A 1 82 ? -5.353 10.158 -8.774 1.00 89.31 82 HIS A N 1
ATOM 709 C CA . HIS A 1 82 ? -4.681 10.457 -7.515 1.00 89.31 82 HIS A CA 1
ATOM 710 C C . HIS A 1 82 ? -3.197 10.809 -7.699 1.00 89.31 82 HIS A C 1
ATOM 712 O O . HIS A 1 82 ? -2.477 10.288 -8.551 1.00 89.31 82 HIS A O 1
ATOM 718 N N . ARG A 1 83 ? -2.672 11.639 -6.794 1.00 87.81 83 ARG A N 1
ATOM 719 C CA . ARG A 1 83 ? -1.293 12.166 -6.843 1.00 87.81 83 ARG A CA 1
ATOM 720 C C . ARG A 1 83 ? -0.267 11.233 -6.188 1.00 87.81 83 ARG A C 1
ATOM 722 O O . ARG A 1 83 ? 0.595 11.655 -5.429 1.00 87.81 83 ARG A O 1
ATOM 729 N N . GLY A 1 84 ? -0.404 9.933 -6.439 1.00 83.44 84 GLY A N 1
ATOM 730 C CA . GLY A 1 84 ? 0.430 8.881 -5.841 1.00 83.44 84 GLY A CA 1
ATOM 731 C C . GLY A 1 84 ? -0.042 8.305 -4.496 1.00 83.44 84 GLY A C 1
ATOM 732 O O . GLY A 1 84 ? 0.509 7.301 -4.063 1.00 83.44 84 GLY A O 1
ATOM 733 N N . TYR A 1 85 ? -1.081 8.850 -3.861 1.00 86.19 85 TYR A N 1
ATOM 734 C CA . TYR A 1 85 ? -1.762 8.236 -2.711 1.00 86.19 85 TYR A CA 1
ATOM 735 C C . TYR A 1 85 ? -3.279 8.380 -2.859 1.00 86.19 85 TYR A C 1
ATOM 737 O O . TYR A 1 85 ? -3.749 9.416 -3.324 1.00 86.19 85 TYR A O 1
ATOM 745 N N . SER A 1 86 ? -4.043 7.367 -2.446 1.00 89.19 86 SER A N 1
ATOM 746 C CA . SER A 1 86 ? -5.502 7.344 -2.589 1.00 89.19 86 SER A CA 1
ATOM 747 C C . SER A 1 86 ? -6.184 7.229 -1.228 1.00 89.19 86 SER A C 1
ATOM 749 O O . SER A 1 86 ? -6.291 6.150 -0.646 1.00 89.19 86 SER A O 1
ATOM 751 N N . ILE A 1 87 ? -6.673 8.362 -0.714 1.00 89.50 87 ILE A N 1
ATOM 752 C CA . ILE A 1 87 ? -7.400 8.416 0.566 1.00 89.50 87 ILE A CA 1
ATOM 753 C C . ILE A 1 87 ? -8.655 7.539 0.483 1.00 89.50 87 ILE A C 1
ATOM 755 O O . ILE A 1 87 ? -8.920 6.742 1.375 1.00 89.50 87 ILE A O 1
ATOM 759 N N . SER A 1 88 ? -9.390 7.613 -0.626 1.00 89.94 88 SER A N 1
ATOM 760 C CA . SER A 1 88 ? -10.598 6.809 -0.813 1.00 89.94 88 SER A CA 1
ATOM 761 C C . SER A 1 88 ? -10.315 5.293 -0.786 1.00 89.94 88 SER A C 1
ATOM 763 O O . SER A 1 88 ? -11.121 4.554 -0.218 1.00 89.94 88 SER A O 1
ATOM 765 N N . ASP A 1 89 ? -9.158 4.817 -1.281 1.00 89.00 89 ASP A N 1
ATOM 766 C CA . ASP A 1 89 ? -8.812 3.382 -1.236 1.00 89.00 89 ASP A CA 1
ATOM 767 C C . ASP A 1 89 ? -8.394 2.964 0.167 1.00 89.00 89 ASP A C 1
ATOM 769 O O . ASP A 1 89 ? -8.785 1.899 0.642 1.00 89.00 89 ASP A O 1
ATOM 773 N N . ILE A 1 90 ? -7.673 3.828 0.882 1.00 89.25 90 ILE A N 1
ATOM 774 C CA . ILE A 1 90 ? -7.323 3.604 2.288 1.00 89.25 90 ILE A CA 1
ATOM 775 C C . ILE A 1 90 ? -8.593 3.480 3.137 1.00 89.25 90 ILE A C 1
ATOM 777 O O . ILE A 1 90 ? -8.748 2.511 3.874 1.00 89.25 90 ILE A O 1
ATOM 781 N N . HIS A 1 91 ? -9.541 4.408 3.000 1.00 92.50 91 HIS A N 1
ATOM 782 C CA . HIS A 1 91 ? -10.796 4.358 3.751 1.00 92.50 91 HIS A CA 1
ATOM 783 C C . HIS A 1 91 ? -11.634 3.123 3.394 1.00 92.50 91 HIS A C 1
ATOM 785 O O . HIS A 1 91 ? -12.083 2.402 4.285 1.00 92.50 91 HIS A O 1
ATOM 791 N N . SER A 1 92 ? -11.810 2.837 2.103 1.00 89.44 92 SER A N 1
ATOM 792 C CA . SER A 1 92 ? -12.623 1.701 1.648 1.00 89.44 92 SER A CA 1
ATOM 793 C C . SER A 1 92 ? -12.010 0.359 2.059 1.00 89.44 92 SER A C 1
ATOM 795 O O . SER A 1 92 ? -12.712 -0.548 2.515 1.00 89.44 92 SER A O 1
ATOM 797 N N . SER A 1 93 ? -10.684 0.234 1.960 1.00 89.50 93 SER A N 1
ATOM 798 C CA . SER A 1 93 ? -9.966 -0.968 2.385 1.00 89.50 93 SER A CA 1
ATOM 799 C C . SER A 1 93 ? -10.035 -1.164 3.897 1.00 89.50 93 SER A C 1
ATOM 801 O O . SER A 1 93 ? -10.296 -2.289 4.324 1.00 89.50 93 SER A O 1
ATOM 803 N N . LEU A 1 94 ? -9.902 -0.103 4.702 1.00 90.31 94 LEU A N 1
ATOM 804 C CA . LEU A 1 94 ? -10.084 -0.146 6.157 1.00 90.31 94 LEU A CA 1
ATOM 805 C C . LEU A 1 94 ? -11.483 -0.634 6.534 1.00 90.31 94 LEU A C 1
ATOM 807 O O . LEU A 1 94 ? -11.602 -1.597 7.291 1.00 90.31 94 LEU A O 1
ATOM 811 N N . ILE A 1 95 ? -12.529 -0.037 5.955 1.00 92.19 95 ILE A N 1
ATOM 812 C CA . ILE A 1 95 ? -13.921 -0.434 6.211 1.00 92.19 95 ILE A CA 1
ATOM 813 C C . ILE A 1 95 ? -14.119 -1.911 5.865 1.00 92.19 95 ILE A C 1
ATOM 815 O O . ILE A 1 95 ? -14.597 -2.680 6.696 1.00 92.19 95 ILE A O 1
ATOM 819 N N . SER A 1 96 ? -13.689 -2.343 4.676 1.00 87.62 96 SER A N 1
ATOM 820 C CA . SER A 1 96 ? -13.835 -3.747 4.274 1.00 87.62 96 SER A CA 1
ATOM 821 C C . SER A 1 96 ? -13.042 -4.700 5.177 1.00 87.62 96 SER A C 1
ATOM 823 O O . SER A 1 96 ? -13.477 -5.811 5.453 1.00 87.62 96 SER A O 1
ATOM 825 N N . SER A 1 97 ? -11.881 -4.278 5.670 1.00 86.81 97 SER A N 1
ATOM 826 C CA . SER A 1 97 ? -11.036 -5.095 6.544 1.00 86.81 97 SER A CA 1
ATOM 827 C C . SER A 1 97 ? -11.698 -5.341 7.890 1.00 86.81 97 SER A C 1
ATOM 829 O O . SER A 1 97 ? -11.693 -6.471 8.372 1.00 86.81 97 SER A O 1
ATOM 831 N N . VAL A 1 98 ? -12.321 -4.303 8.450 1.00 89.88 98 VAL A N 1
ATOM 832 C CA . VAL A 1 98 ? -13.079 -4.389 9.700 1.00 89.88 98 VAL A CA 1
ATOM 833 C C . VAL A 1 98 ? -14.337 -5.235 9.511 1.00 89.88 98 VAL A C 1
ATOM 835 O O . VAL A 1 98 ? -14.557 -6.161 10.283 1.00 89.88 98 VAL A O 1
ATOM 838 N N . LEU A 1 99 ? -15.124 -4.976 8.461 1.00 90.56 99 LEU A N 1
ATOM 839 C CA . LEU A 1 99 ? -16.371 -5.707 8.200 1.00 90.56 99 LEU A CA 1
ATOM 840 C C . LEU A 1 99 ? -16.147 -7.205 7.963 1.00 90.56 99 LEU A C 1
ATOM 842 O O . LEU A 1 99 ? -16.942 -8.025 8.410 1.00 90.56 99 LEU A O 1
ATOM 846 N N . PHE A 1 100 ? -15.069 -7.566 7.266 1.00 87.19 100 PHE A N 1
ATOM 847 C CA . PHE A 1 100 ? -14.761 -8.955 6.920 1.00 87.19 100 PHE A CA 1
ATOM 848 C C . PHE A 1 100 ? -13.704 -9.591 7.835 1.00 87.19 100 PHE A C 1
ATOM 850 O O . PHE A 1 100 ? -13.194 -10.658 7.496 1.00 87.19 100 PHE A O 1
ATOM 857 N N . PHE A 1 101 ? -13.339 -8.940 8.949 1.00 83.94 101 PHE A N 1
ATOM 858 C CA . PHE A 1 101 ? -12.312 -9.396 9.900 1.00 83.94 101 PHE A CA 1
ATOM 859 C C . PHE A 1 101 ? -11.031 -9.910 9.219 1.00 83.94 101 PHE A C 1
ATOM 861 O O . PHE A 1 101 ? -10.485 -10.963 9.551 1.00 83.94 101 PHE A O 1
ATOM 868 N N . ARG A 1 102 ? -10.552 -9.166 8.219 1.00 80.19 102 ARG A N 1
ATOM 869 C CA . ARG A 1 102 ? -9.407 -9.543 7.381 1.00 80.19 102 A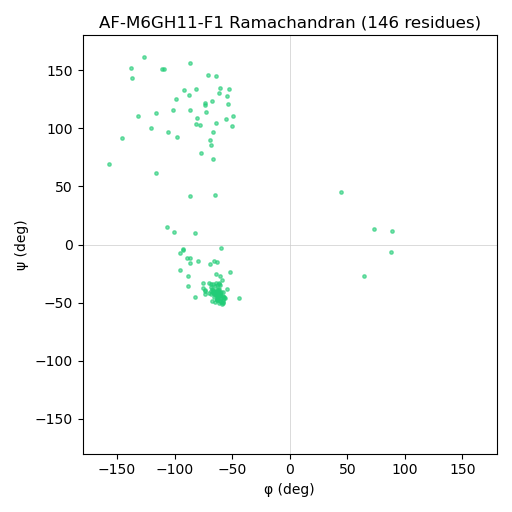RG A CA 1
ATOM 870 C C . ARG A 1 102 ? -8.356 -8.444 7.355 1.00 80.19 102 ARG A C 1
ATOM 872 O O . ARG A 1 102 ? -8.632 -7.286 7.637 1.00 80.19 102 ARG A O 1
ATOM 879 N N . LYS A 1 103 ? -7.134 -8.804 6.962 1.00 79.00 103 LYS A N 1
ATOM 880 C CA . LYS A 1 103 ? -6.041 -7.838 6.790 1.00 79.00 103 LYS A CA 1
ATOM 881 C C . LYS A 1 103 ? -6.359 -6.839 5.670 1.00 79.00 103 LYS A C 1
ATOM 883 O O . LYS A 1 103 ? -6.894 -7.234 4.634 1.00 79.00 103 LYS A O 1
ATOM 888 N N . ILE A 1 104 ? -5.919 -5.592 5.853 1.00 79.38 104 ILE A N 1
ATOM 889 C CA . ILE A 1 104 ? -5.970 -4.538 4.832 1.00 79.38 104 ILE A CA 1
ATOM 890 C C . ILE A 1 104 ? -5.278 -4.999 3.548 1.00 79.38 104 ILE A C 1
ATOM 892 O O . ILE A 1 104 ? -4.131 -5.454 3.566 1.00 79.38 104 ILE A O 1
ATOM 896 N N . ARG A 1 105 ? -6.003 -4.875 2.434 1.00 79.62 105 ARG A N 1
ATOM 897 C CA . ARG A 1 105 ? -5.550 -5.132 1.063 1.00 79.62 105 ARG A CA 1
ATOM 898 C C . ARG A 1 105 ? -6.079 -4.034 0.140 1.00 79.62 105 ARG A C 1
ATOM 900 O O . ARG A 1 105 ? -7.123 -3.460 0.429 1.00 79.62 105 ARG A O 1
ATOM 907 N N . GLY A 1 106 ? -5.359 -3.758 -0.948 1.00 80.88 106 GLY A N 1
ATOM 908 C CA . GLY A 1 106 ? -5.778 -2.789 -1.972 1.00 80.88 106 GLY A CA 1
ATOM 909 C C . GLY A 1 106 ? -5.674 -1.314 -1.565 1.00 80.88 106 GLY A C 1
ATOM 910 O O . GLY A 1 106 ? -6.234 -0.461 -2.234 1.00 80.88 106 GLY A O 1
ATOM 911 N N . ALA A 1 107 ? -4.986 -0.996 -0.461 1.00 86.12 107 ALA A N 1
ATOM 912 C CA . ALA A 1 107 ? -4.766 0.390 -0.028 1.00 86.12 107 ALA A CA 1
ATOM 913 C C . ALA A 1 107 ? -3.531 1.047 -0.676 1.00 86.12 107 ALA A C 1
ATOM 915 O O . ALA A 1 107 ? -3.351 2.258 -0.568 1.00 86.12 107 ALA A O 1
ATOM 916 N N . SER A 1 108 ? -2.634 0.245 -1.260 1.00 89.38 108 SER A N 1
ATOM 917 C CA . SER A 1 108 ? -1.356 0.709 -1.806 1.00 89.38 108 SER A CA 1
ATOM 918 C C . SER A 1 108 ? -1.483 1.064 -3.279 1.00 89.38 108 SER A C 1
ATOM 920 O O . SER A 1 108 ? -1.992 0.265 -4.051 1.00 89.38 108 SER A O 1
ATOM 922 N N . THR A 1 109 ? -0.951 2.218 -3.667 1.00 93.38 109 THR A N 1
ATOM 923 C CA . THR A 1 109 ? -0.956 2.686 -5.062 1.00 93.38 109 THR A CA 1
ATOM 924 C C . THR A 1 109 ? 0.248 2.153 -5.835 1.00 93.38 109 THR A C 1
ATOM 926 O O . THR A 1 109 ?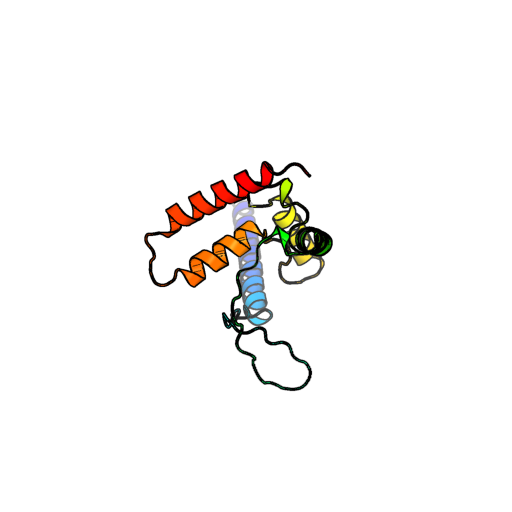 1.305 1.905 -5.244 1.00 93.38 109 THR A O 1
ATOM 929 N N . ILE A 1 110 ? 0.160 2.066 -7.165 1.00 91.88 110 ILE A N 1
ATOM 930 C CA . ILE A 1 110 ? 1.303 1.701 -8.027 1.00 91.88 110 ILE A CA 1
ATOM 931 C C . ILE A 1 110 ? 2.494 2.633 -7.755 1.00 91.88 110 ILE A C 1
ATOM 933 O O . ILE A 1 110 ? 3.635 2.186 -7.670 1.00 91.88 110 ILE A O 1
ATOM 937 N N . THR A 1 111 ? 2.244 3.926 -7.516 1.00 89.75 111 THR A N 1
ATOM 938 C CA . THR A 1 111 ? 3.298 4.897 -7.174 1.00 89.75 111 THR A CA 1
ATOM 939 C C . THR A 1 111 ? 4.002 4.559 -5.855 1.00 89.75 111 THR A C 1
ATOM 941 O O . THR A 1 111 ? 5.227 4.648 -5.777 1.00 89.75 111 THR A O 1
ATOM 944 N N . GLN A 1 112 ? 3.267 4.141 -4.820 1.00 86.50 112 GLN A N 1
ATOM 945 C CA . GLN A 1 112 ? 3.855 3.701 -3.550 1.00 86.50 112 GLN A CA 1
ATOM 946 C C . GLN A 1 112 ? 4.619 2.385 -3.704 1.00 86.50 112 GLN A C 1
ATOM 948 O O . GLN A 1 112 ? 5.692 2.228 -3.120 1.00 86.50 112 GLN A O 1
ATOM 953 N N . GLN A 1 113 ? 4.083 1.448 -4.488 1.00 86.94 113 GLN A N 1
ATOM 954 C CA . GLN A 1 113 ? 4.736 0.171 -4.768 1.00 86.94 113 GLN A CA 1
ATOM 955 C C . GLN A 1 113 ? 6.060 0.383 -5.519 1.00 86.94 113 GLN A C 1
ATOM 957 O O . GLN A 1 113 ? 7.086 -0.177 -5.123 1.00 86.94 113 GLN A O 1
ATOM 962 N N . LEU A 1 114 ? 6.068 1.264 -6.521 1.00 85.88 114 LEU A N 1
ATOM 963 C CA . LEU A 1 114 ? 7.262 1.670 -7.258 1.00 85.88 114 LEU A CA 1
ATOM 964 C C . LEU A 1 114 ? 8.274 2.378 -6.350 1.00 85.88 114 LEU A C 1
ATOM 966 O O . LEU A 1 114 ? 9.444 2.004 -6.327 1.00 85.88 114 LEU A O 1
ATOM 970 N N . ALA A 1 115 ? 7.829 3.348 -5.545 1.00 81.75 115 ALA A N 1
ATOM 971 C CA . ALA A 1 115 ? 8.694 4.043 -4.595 1.00 81.75 115 ALA A CA 1
ATOM 972 C C . ALA A 1 115 ? 9.348 3.061 -3.615 1.00 81.75 115 ALA A C 1
ATOM 974 O O . ALA A 1 115 ? 10.563 3.084 -3.442 1.00 81.75 115 ALA A O 1
ATOM 975 N N . ARG A 1 116 ? 8.571 2.144 -3.022 1.00 79.50 116 ARG A N 1
ATOM 976 C CA . ARG A 1 116 ? 9.087 1.102 -2.122 1.00 79.50 116 ARG A CA 1
ATOM 977 C C . ARG A 1 116 ? 10.144 0.240 -2.804 1.00 79.50 116 ARG A C 1
ATOM 979 O O . ARG A 1 116 ? 11.177 -0.015 -2.197 1.00 79.50 116 ARG A O 1
ATOM 986 N N . THR A 1 117 ? 9.892 -0.182 -4.039 1.00 76.75 117 THR A N 1
ATOM 987 C CA . THR A 1 117 ? 10.822 -1.014 -4.815 1.00 76.75 117 THR A CA 1
ATOM 988 C C . THR A 1 117 ? 12.126 -0.265 -5.085 1.00 76.75 117 THR A C 1
ATOM 990 O O . THR A 1 117 ? 13.202 -0.777 -4.794 1.00 76.75 117 THR A O 1
ATOM 993 N N . LEU A 1 118 ? 12.050 0.994 -5.522 1.00 71.50 118 LEU A N 1
ATOM 994 C CA . LEU A 1 118 ? 13.228 1.824 -5.791 1.00 71.50 118 LEU A CA 1
ATOM 995 C C . LEU A 1 118 ? 14.020 2.184 -4.529 1.00 71.50 118 LEU A C 1
ATOM 997 O O . LEU A 1 118 ? 15.251 2.197 -4.562 1.00 71.50 118 LEU A O 1
ATOM 1001 N N . PHE A 1 119 ? 13.342 2.454 -3.411 1.00 66.81 119 PHE A N 1
ATOM 1002 C CA . PHE A 1 119 ? 14.005 2.678 -2.125 1.00 66.81 119 PHE A CA 1
ATOM 1003 C C . PHE A 1 119 ? 14.657 1.407 -1.589 1.00 66.81 119 PHE A C 1
ATOM 1005 O O . PHE A 1 119 ? 15.735 1.482 -1.003 1.00 66.81 119 PHE A O 1
ATOM 1012 N N . TYR A 1 120 ? 14.030 0.248 -1.792 1.00 63.41 120 TYR A N 1
ATOM 1013 C CA . TYR A 1 120 ? 14.577 -1.012 -1.313 1.00 63.41 120 TYR A CA 1
ATOM 1014 C C . TYR A 1 120 ? 15.774 -1.481 -2.145 1.00 63.41 120 TYR A C 1
ATOM 1016 O O . TYR A 1 120 ? 16.796 -1.851 -1.574 1.00 63.41 120 TYR A O 1
ATOM 1024 N N . LEU A 1 121 ? 15.707 -1.378 -3.475 1.00 57.22 121 LEU A N 1
ATOM 1025 C CA . LEU A 1 121 ? 16.859 -1.607 -4.358 1.00 57.22 121 LEU A CA 1
ATOM 1026 C C . LEU A 1 121 ? 18.009 -0.627 -4.056 1.00 57.22 121 LEU A C 1
ATOM 1028 O O . LEU A 1 121 ? 19.180 -0.940 -4.244 1.00 57.22 121 LEU A O 1
ATOM 1032 N N . GLY A 1 122 ? 17.686 0.559 -3.531 1.00 50.28 122 GLY A N 1
ATOM 1033 C CA . GLY A 1 122 ? 18.636 1.600 -3.145 1.00 50.28 122 GLY A CA 1
ATOM 1034 C C . GLY A 1 122 ? 19.299 1.437 -1.773 1.00 50.28 122 GLY A C 1
ATOM 1035 O O . GLY A 1 122 ? 19.964 2.379 -1.341 1.00 50.28 122 GLY A O 1
ATOM 1036 N N . LYS A 1 123 ? 19.159 0.298 -1.077 1.00 47.50 123 LYS A N 1
ATOM 1037 C CA . LYS A 1 123 ? 19.637 0.112 0.313 1.00 47.50 123 LYS A CA 1
ATOM 1038 C C . LYS A 1 123 ? 21.155 0.297 0.526 1.00 47.50 123 LYS A C 1
ATOM 1040 O O . LYS A 1 123 ? 21.593 0.297 1.673 1.00 47.50 123 LYS A O 1
ATOM 1045 N N . ASN A 1 124 ? 21.929 0.548 -0.533 1.00 47.53 124 ASN A N 1
ATOM 1046 C CA . ASN A 1 124 ? 23.343 0.929 -0.452 1.00 47.53 124 ASN A CA 1
ATOM 1047 C C . ASN A 1 124 ? 23.625 2.449 -0.497 1.00 47.53 124 ASN A C 1
ATOM 1049 O O . ASN A 1 124 ? 24.754 2.833 -0.225 1.00 47.53 124 ASN A O 1
ATOM 1053 N N . HIS A 1 125 ? 22.655 3.342 -0.754 1.00 46.50 125 HIS A N 1
ATOM 1054 C CA . HIS A 1 125 ? 22.891 4.800 -0.711 1.00 46.50 125 HIS A CA 1
ATOM 1055 C C . HIS A 1 125 ? 21.667 5.595 -0.210 1.00 46.50 125 HIS A C 1
ATOM 1057 O O . HIS A 1 125 ? 20.818 6.042 -0.980 1.00 46.50 125 HIS A O 1
ATOM 1063 N N . TYR A 1 126 ? 21.611 5.840 1.106 1.00 46.22 126 TYR A N 1
ATOM 1064 C CA . TYR A 1 126 ? 20.525 6.556 1.801 1.00 46.22 126 TYR A CA 1
ATOM 1065 C C . TYR A 1 126 ? 20.342 8.040 1.397 1.00 46.22 126 TYR A C 1
ATOM 1067 O O . TYR A 1 126 ? 19.289 8.616 1.667 1.00 46.22 126 TYR A O 1
ATOM 1075 N N . LEU A 1 127 ? 21.314 8.667 0.722 1.00 47.84 127 LEU A N 1
ATOM 1076 C CA . LEU A 1 127 ? 21.305 10.108 0.407 1.00 47.84 127 LEU A CA 1
ATOM 1077 C C . LEU A 1 127 ? 20.614 10.480 -0.922 1.00 47.84 127 LEU A C 1
ATOM 1079 O O . LEU A 1 127 ? 20.312 11.651 -1.150 1.00 47.84 127 LEU A O 1
ATOM 1083 N N . GLU A 1 128 ? 20.295 9.516 -1.790 1.00 55.50 128 GLU A N 1
ATOM 1084 C CA . GLU A 1 128 ? 19.650 9.795 -3.090 1.00 55.50 128 GLU A CA 1
ATOM 1085 C C . GLU A 1 128 ? 18.117 9.732 -3.066 1.00 55.50 128 GLU A C 1
ATOM 1087 O O . GLU A 1 128 ? 17.439 10.055 -4.045 1.00 55.50 128 GLU A O 1
ATOM 1092 N N . SER A 1 129 ? 17.558 9.347 -1.925 1.00 50.12 129 SER A N 1
ATOM 1093 C CA . SER A 1 129 ? 16.149 9.026 -1.751 1.00 50.12 129 SER A CA 1
ATOM 1094 C C . SER A 1 129 ? 15.190 10.172 -2.117 1.00 50.12 129 SER A C 1
ATOM 1096 O O . SER A 1 129 ? 14.223 9.975 -2.854 1.00 50.12 129 SER A O 1
ATOM 1098 N N . GLY A 1 130 ? 15.485 11.399 -1.678 1.00 54.91 130 GLY A N 1
ATOM 1099 C CA . GLY A 1 130 ? 14.663 12.571 -2.007 1.00 54.91 130 GLY A CA 1
ATOM 1100 C C . GLY A 1 130 ? 14.731 12.966 -3.488 1.00 54.91 130 GLY A C 1
ATOM 1101 O O . GLY A 1 130 ? 13.726 13.377 -4.070 1.00 54.91 130 GLY A O 1
ATOM 1102 N N . LYS A 1 131 ? 15.894 12.785 -4.129 1.00 57.38 131 LYS A N 1
ATOM 1103 C CA . LYS A 1 131 ? 16.082 13.068 -5.561 1.00 57.38 131 LYS A CA 1
ATOM 1104 C C . LYS A 1 131 ? 15.323 12.061 -6.424 1.00 57.38 131 LYS A C 1
ATOM 1106 O O . LYS A 1 131 ? 14.637 12.470 -7.357 1.00 57.38 131 LYS A O 1
ATOM 1111 N N . LYS A 1 132 ? 15.361 10.773 -6.064 1.00 56.41 132 LYS A N 1
ATOM 1112 C CA . LYS A 1 132 ? 14.623 9.701 -6.755 1.00 56.41 132 LYS A CA 1
ATOM 1113 C C . LYS A 1 132 ? 13.109 9.862 -6.624 1.00 56.41 132 LYS A C 1
ATOM 1115 O O . LYS A 1 132 ? 12.402 9.712 -7.613 1.00 56.41 132 LYS A O 1
ATOM 1120 N N . PHE A 1 133 ? 12.607 10.261 -5.454 1.00 56.34 133 PHE A N 1
ATOM 1121 C CA . PHE A 1 133 ? 11.181 10.562 -5.275 1.00 56.34 133 PHE A CA 1
ATOM 1122 C C . PHE A 1 133 ? 10.718 11.747 -6.133 1.00 56.34 133 PHE A C 1
ATOM 1124 O O . PHE A 1 133 ? 9.662 11.692 -6.762 1.00 56.34 133 PHE A O 1
ATOM 1131 N N . LYS A 1 134 ? 11.538 12.802 -6.224 1.00 59.12 134 LYS A N 1
ATOM 1132 C CA . LYS A 1 134 ? 11.278 13.937 -7.118 1.00 59.12 134 LYS A CA 1
ATOM 1133 C C . LYS A 1 134 ? 11.285 13.512 -8.591 1.00 59.12 134 LYS A C 1
ATOM 1135 O O . LYS A 1 134 ? 10.430 13.966 -9.346 1.00 59.12 134 LYS A O 1
ATOM 1140 N N . LEU A 1 135 ? 12.194 12.614 -8.980 1.00 61.41 135 LEU A N 1
ATOM 1141 C CA . LEU A 1 135 ? 12.244 12.029 -10.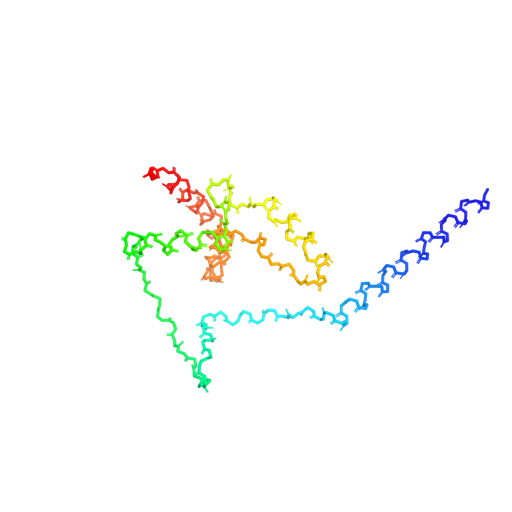323 1.00 61.41 135 LEU A CA 1
ATOM 1142 C C . LEU A 1 135 ? 10.988 11.199 -10.633 1.00 61.41 135 LEU A C 1
ATOM 1144 O O . LEU A 1 135 ? 10.438 11.313 -11.719 1.00 61.41 135 LEU A O 1
ATOM 1148 N N . LEU A 1 136 ? 10.497 10.421 -9.666 1.00 62.50 136 LEU A N 1
ATOM 1149 C CA . LEU A 1 136 ? 9.271 9.626 -9.790 1.00 62.50 136 LEU A CA 1
ATOM 1150 C C . LEU A 1 136 ? 8.018 10.480 -9.960 1.00 62.50 136 LEU A C 1
ATOM 1152 O O . LEU A 1 136 ? 7.173 10.172 -10.794 1.00 62.50 136 LEU A O 1
ATOM 1156 N N . LEU A 1 137 ? 7.902 11.560 -9.186 1.00 62.38 137 LEU A N 1
ATOM 1157 C CA . LEU A 1 137 ? 6.834 12.545 -9.359 1.00 62.38 137 LEU A CA 1
ATOM 1158 C C . LEU A 1 137 ? 6.899 13.183 -10.747 1.00 62.38 137 LEU A C 1
ATOM 1160 O O . LEU A 1 137 ? 5.873 13.298 -11.409 1.00 62.38 137 LEU A O 1
ATOM 1164 N N . HIS A 1 138 ? 8.103 13.532 -11.206 1.00 63.75 138 HIS A N 1
ATOM 1165 C CA . HIS A 1 138 ? 8.310 14.080 -12.543 1.00 63.75 138 HIS A CA 1
ATOM 1166 C C . HIS A 1 138 ? 7.947 13.072 -13.646 1.00 63.75 138 HIS A C 1
ATOM 1168 O O . HIS A 1 138 ? 7.297 13.437 -14.620 1.00 63.75 138 HIS A O 1
ATOM 1174 N N . TRP A 1 139 ? 8.304 11.797 -13.476 1.00 62.53 139 TRP A N 1
ATOM 1175 C CA . TRP A 1 139 ? 7.960 10.719 -14.403 1.00 62.53 139 TRP A CA 1
ATOM 1176 C C . TRP A 1 139 ? 6.451 10.459 -14.448 1.00 62.53 139 TRP A C 1
ATOM 1178 O O . TRP A 1 139 ? 5.877 10.414 -15.531 1.00 62.53 139 TRP A O 1
ATOM 1188 N N . LYS A 1 140 ? 5.772 10.402 -13.291 1.00 62.12 140 LYS A N 1
ATOM 1189 C CA . LYS A 1 140 ? 4.303 10.293 -13.230 1.00 62.12 140 LYS A CA 1
ATOM 1190 C C . LYS A 1 140 ? 3.626 11.466 -13.950 1.00 62.12 140 LYS A C 1
ATOM 1192 O O . LYS A 1 140 ? 2.723 11.243 -14.745 1.00 62.12 140 LYS A O 1
ATOM 1197 N N . MET A 1 141 ? 4.107 12.693 -13.736 1.00 56.97 141 MET A N 1
ATOM 1198 C CA . MET A 1 141 ? 3.620 13.879 -14.453 1.00 56.97 141 MET A CA 1
ATOM 1199 C C . MET A 1 141 ? 3.897 13.828 -15.964 1.00 56.97 141 MET A C 1
ATOM 1201 O O . MET A 1 141 ? 3.186 14.469 -16.731 1.00 56.97 141 MET A O 1
ATOM 1205 N N . SER A 1 142 ? 4.919 13.090 -16.407 1.00 54.31 142 SER A N 1
ATOM 1206 C CA . SER A 1 142 ? 5.182 12.858 -17.832 1.00 54.31 142 SER A CA 1
ATOM 1207 C C . SER A 1 142 ? 4.214 11.844 -18.442 1.00 54.31 142 SER A C 1
ATOM 1209 O O . SER A 1 142 ? 3.853 11.996 -19.604 1.00 54.31 142 SER A O 1
ATOM 1211 N N . LEU A 1 143 ? 3.768 10.842 -17.676 1.00 54.16 143 LEU A N 1
ATOM 1212 C CA . LEU A 1 143 ? 2.753 9.880 -18.119 1.00 54.16 143 LEU A CA 1
ATOM 1213 C C . LEU A 1 143 ? 1.364 10.519 -18.249 1.00 54.16 143 LEU A C 1
ATOM 1215 O O . LEU A 1 143 ? 0.619 10.164 -19.152 1.00 54.16 143 LEU A O 1
ATOM 1219 N N . GLU A 1 144 ? 1.038 11.503 -17.406 1.00 53.69 144 GLU A N 1
ATOM 1220 C CA . GLU A 1 144 ? -0.198 12.301 -17.519 1.00 53.69 144 GLU A CA 1
ATOM 1221 C C . GLU A 1 144 ? -0.243 13.182 -18.785 1.00 53.69 144 GLU A C 1
ATOM 1223 O O . GLU A 1 144 ? -1.306 13.684 -19.139 1.00 53.69 144 GLU A O 1
ATOM 1228 N N . ARG A 1 145 ? 0.892 13.383 -19.477 1.00 45.12 145 ARG A N 1
ATOM 1229 C CA . ARG A 1 145 ? 0.963 14.131 -20.748 1.00 45.12 145 ARG A CA 1
ATOM 1230 C C . ARG A 1 145 ? 0.847 13.257 -21.989 1.00 45.12 145 ARG A C 1
ATOM 1232 O O . ARG A 1 145 ? 0.875 13.809 -23.084 1.00 45.12 145 ARG A O 1
ATOM 1239 N N . ILE A 1 146 ? 0.773 11.937 -21.844 1.00 39.66 146 ILE A N 1
ATOM 1240 C CA . ILE A 1 146 ? 0.516 11.046 -22.973 1.00 39.66 146 ILE A CA 1
ATOM 1241 C C . ILE A 1 146 ? -0.998 11.092 -23.204 1.00 39.66 146 ILE A C 1
ATOM 1243 O O . ILE A 1 146 ? -1.738 10.615 -22.340 1.00 39.66 146 ILE A O 1
ATOM 1247 N N . PRO A 1 147 ? -1.482 11.719 -24.293 1.00 35.31 147 PRO A N 1
ATOM 1248 C CA . PRO A 1 147 ? -2.889 11.623 -24.628 1.00 35.31 147 PRO A CA 1
ATOM 1249 C C . PRO A 1 147 ? -3.156 10.171 -25.032 1.00 35.31 147 PRO A C 1
ATOM 1251 O O . PRO A 1 147 ? -2.476 9.646 -25.915 1.00 35.31 147 PRO A O 1
ATOM 1254 N N . PHE A 1 148 ? -4.096 9.533 -24.341 1.00 45.06 148 PHE A N 1
ATOM 1255 C CA . PHE A 1 148 ? -4.815 8.383 -24.882 1.00 45.06 148 PHE A CA 1
ATOM 1256 C C . PHE A 1 148 ? -5.944 8.906 -25.770 1.00 45.06 148 PHE A C 1
ATOM 1258 O O . PHE A 1 148 ? -6.591 9.899 -25.351 1.00 45.06 148 PHE A O 1
#

pLDDT: mean 73.78, std 18.72, range [35.31, 95.62]

Mean predicted aligned error: 14.91 Å

InterPro domains:
  IPR001264 Glycosyl transferase, family 51 [PF00912] (55-121)
  IPR011812 Biosynthetic peptidoglycan transglycosylase [PTHR30400] (32-121)
  IPR023346 Lysozyme-like domain superfamily [SSF53955] (53-128)
  IPR036950 Transglycosylase domain [G3DSA:1.10.3810.10] (47-145)

Radius of gyration: 22.46 Å; Cα contacts (8 Å, |Δi|>4): 67; chains: 1; bounding box: 44×43×70 Å

Organism: NCBI:txid1001590

Foldseek 3Di:
DVVVVVVVVVVVVVVVVVVVVVVVCCVVPVPPPPCCVDQFDQPDPPDRDTDGDDDDDDDPVVDPPVVVVVCCVPQPVCQLPDLQFDPPQVVVQVVVCVVVVHDRDSRHHPSNVVLVVVVVVVVPDPPCSVVVNVVSSVVSVVVNPDDD

Solvent-accessible surface area (backbone atoms only — not comparable to full-atom values): 9086 Å² total; per-residue (Å²): 114,68,69,60,54,53,50,51,54,48,54,52,50,52,53,50,52,50,51,51,50,52,53,49,45,48,69,78,53,56,76,72,76,77,78,72,62,78,79,53,73,80,67,80,75,95,50,98,63,77,58,82,72,80,86,76,91,76,58,75,87,76,49,60,66,68,57,55,52,50,48,38,56,73,52,25,71,53,59,91,80,38,92,52,59,49,67,70,37,40,52,52,22,50,53,51,15,63,78,66,76,44,78,77,56,72,47,60,31,64,55,45,54,49,49,52,50,54,54,58,76,34,74,87,50,84,85,51,54,68,60,52,52,53,48,50,53,52,50,53,59,53,58,75,67,56,84,128

Secondary structure (DSSP, 8-state):
-HHHHHHHHHHHHHHHHHHHHHHHHHHHS--------TT-----SS---PPP-------GGGS-HHHHHHHHHHH-TTTTTSSS--HHHHHHHHHHHHHTT----S---HHHHHHHHHHHHTTT-TTSHHHHHHHHHHHHHHHTTS--

Sequence (148 aa):
MKQKKLFYTFCLKFLLIFFVGVLIYEQFFPGKKILIQQDRLIYLPDQKKSVPLELEWVLLSEIPEEWIFYTVQVEDKRFYSHRGYSISDIHSSLISSVLFFRKIRGASTITQQLARTLFYLGKNHYLESGKKFKLLLHWKMSLERIPF

Nearest PDB structures (foldseek):
  3nb6-assembly1_A-2  TM=7.106E-01  e=1.629E-02  Aquifex aeolicus
  6qpg-assembly4_K  TM=2.503E-01  e=7.777E+00  Influenza A virus (A/nt/60/1968(H3N2))